Protein AF-A0A533YHL0-F1 (afdb_monomer_lite)

Foldseek 3Di:
DEEEEFEDDAECLVPPVVVVVVPDDDPVVSVVVQVVVVVVPYHYHYDYRHHPNDPVVVLVVVLVRDPDDDPPPPDD

Sequence (76 aa):
MAEILFTHSYFLSLDPKEHRAMMPYAPLGTLYAASQVRKRGHTIALFDSMFAPGAENLASSLCRHKRAGCVRRRSP

Secondary structure (DSSP, 8-state):
--EEEEE-S--GGG-HHHHHHT-----HHHHHHHHHHHHTT-EEEEE--TT-SSTHHHHHHHHHT-SS--------

Structure (mmCIF, N/CA/C/O backbone):
data_AF-A0A533YHL0-F1
#
_entry.id   AF-A0A533YHL0-F1
#
loop_
_atom_site.group_PDB
_atom_site.id
_atom_site.type_symbol
_atom_site.label_atom_id
_atom_site.label_alt_id
_atom_site.label_comp_id
_atom_site.label_asym_id
_atom_site.label_entity_id
_atom_site.label_seq_id
_atom_site.pdbx_PDB_ins_code
_atom_site.Cartn_x
_atom_site.Cartn_y
_atom_site.Cartn_z
_atom_site.occupancy
_atom_site.B_iso_or_equiv
_atom_site.auth_seq_id
_atom_site.auth_comp_id
_atom_site.auth_asym_id
_atom_site.auth_atom_id
_atom_site.pdbx_PDB_model_num
ATOM 1 N N . MET A 1 1 ? -15.924 -0.015 15.820 1.00 85.69 1 MET A N 1
ATOM 2 C CA . MET A 1 1 ? -14.505 -0.323 15.544 1.00 85.69 1 MET A CA 1
ATOM 3 C C . MET A 1 1 ? -14.453 -1.295 14.372 1.00 85.69 1 MET A C 1
ATOM 5 O O . MET A 1 1 ? -14.972 -2.394 14.512 1.00 85.69 1 MET A O 1
ATOM 9 N N . ALA A 1 2 ? -13.913 -0.884 13.222 1.00 92.56 2 ALA A N 1
ATOM 10 C CA . ALA A 1 2 ? -13.742 -1.760 12.051 1.00 92.56 2 ALA A CA 1
ATOM 11 C C . ALA A 1 2 ? -12.251 -2.027 11.809 1.00 92.56 2 ALA A C 1
ATOM 13 O O . ALA A 1 2 ? -11.430 -1.182 12.169 1.00 92.56 2 ALA A O 1
ATOM 14 N N . GLU A 1 3 ? -11.926 -3.166 11.196 1.00 93.56 3 GLU A N 1
ATOM 15 C CA . GLU A 1 3 ? -10.570 -3.499 10.747 1.00 93.56 3 GLU A CA 1
ATOM 16 C C . GLU A 1 3 ? -10.428 -3.195 9.261 1.00 93.56 3 GLU A C 1
ATOM 18 O O . GLU A 1 3 ? -11.196 -3.700 8.442 1.00 93.56 3 GLU A O 1
ATOM 23 N N . ILE A 1 4 ? -9.471 -2.336 8.918 1.00 95.06 4 ILE A N 1
ATOM 24 C CA . ILE A 1 4 ? -9.324 -1.809 7.561 1.00 95.06 4 ILE A CA 1
ATOM 25 C C . ILE A 1 4 ? -7.875 -1.992 7.109 1.00 95.06 4 ILE A C 1
ATOM 27 O O . ILE A 1 4 ? -6.949 -1.497 7.751 1.00 95.06 4 ILE A O 1
ATOM 31 N N . LEU A 1 5 ? -7.679 -2.678 5.982 1.00 95.69 5 LEU A N 1
ATOM 32 C CA . LEU A 1 5 ? -6.385 -2.787 5.312 1.00 95.69 5 LEU A CA 1
ATOM 33 C C . LEU A 1 5 ? -6.310 -1.747 4.190 1.00 95.69 5 LEU A C 1
ATOM 35 O O . LEU A 1 5 ? -7.059 -1.824 3.219 1.00 95.69 5 LEU A O 1
ATOM 39 N N . PHE A 1 6 ? -5.395 -0.792 4.319 1.00 97.25 6 PHE A N 1
ATOM 40 C CA . PHE A 1 6 ? -5.073 0.170 3.270 1.00 97.25 6 PHE A CA 1
ATOM 41 C C . PHE A 1 6 ? -4.030 -0.399 2.313 1.00 97.25 6 PHE A C 1
ATOM 43 O O . PHE A 1 6 ? -3.118 -1.111 2.728 1.00 97.25 6 PHE A O 1
ATOM 50 N N . THR A 1 7 ? -4.139 -0.043 1.036 1.00 96.31 7 THR A N 1
ATOM 51 C CA . THR A 1 7 ? -3.130 -0.325 0.013 1.00 96.31 7 THR A CA 1
ATOM 52 C C . THR A 1 7 ? -3.224 0.696 -1.125 1.00 96.31 7 THR A C 1
ATOM 54 O O . THR A 1 7 ? -4.094 1.567 -1.102 1.00 96.31 7 THR A O 1
ATOM 57 N N . HIS A 1 8 ? -2.329 0.611 -2.103 1.00 95.12 8 HIS A N 1
ATOM 58 C CA . HIS A 1 8 ? -2.418 1.309 -3.382 1.00 95.12 8 HIS A CA 1
ATOM 59 C C . HIS A 1 8 ? -2.212 0.304 -4.523 1.00 95.12 8 HIS A C 1
ATOM 61 O O . HIS A 1 8 ? -1.894 -0.857 -4.293 1.00 95.12 8 HIS A O 1
ATOM 67 N N . SER A 1 9 ? -2.468 0.725 -5.760 1.00 92.81 9 SER A N 1
ATOM 68 C CA . SER A 1 9 ? -2.504 -0.163 -6.931 1.00 92.81 9 SER A CA 1
ATOM 69 C C . SER A 1 9 ? -1.197 -0.205 -7.724 1.00 92.81 9 SER A C 1
ATOM 71 O O . SER A 1 9 ? -1.171 -0.765 -8.816 1.00 92.81 9 SER A O 1
ATOM 73 N N . TYR A 1 10 ? -0.133 0.424 -7.224 1.00 93.94 10 TYR A N 1
ATOM 74 C CA . TYR A 1 10 ? 1.103 0.608 -7.984 1.00 93.94 10 TYR A CA 1
ATOM 75 C C . TYR A 1 10 ? 2.167 -0.399 -7.550 1.00 93.94 10 TYR A C 1
ATOM 77 O O . TYR A 1 10 ? 2.576 -0.394 -6.388 1.00 93.94 10 TYR A O 1
ATOM 85 N N . PHE A 1 11 ? 2.595 -1.243 -8.486 1.00 94.44 11 PHE A N 1
ATOM 86 C CA . PHE A 1 11 ? 3.630 -2.260 -8.307 1.00 94.44 11 PHE A CA 1
ATOM 87 C C . PHE A 1 11 ? 4.801 -1.903 -9.220 1.00 94.44 11 PHE A C 1
ATOM 89 O O . PHE A 1 11 ? 4.663 -1.967 -10.442 1.00 94.44 11 PHE A O 1
ATOM 96 N N . LEU A 1 12 ? 5.948 -1.533 -8.647 1.00 94.44 12 LEU A N 1
ATOM 97 C CA . LEU A 1 12 ? 7.120 -1.113 -9.420 1.00 94.44 12 LEU A CA 1
ATOM 98 C C . LEU A 1 12 ? 7.626 -2.231 -10.341 1.00 94.44 12 LEU A C 1
ATOM 100 O O . LEU A 1 12 ? 8.120 -1.954 -11.428 1.00 94.44 12 LEU A O 1
ATOM 104 N N . SER A 1 13 ? 7.455 -3.495 -9.940 1.00 91.81 13 SER A N 1
ATOM 105 C CA . SER A 1 13 ? 7.806 -4.673 -10.745 1.00 91.81 13 SER A CA 1
ATOM 106 C C . SER A 1 13 ? 7.083 -4.731 -12.097 1.00 91.81 13 SER A C 1
ATOM 108 O O . SER A 1 13 ? 7.575 -5.381 -13.018 1.00 91.81 13 SER A O 1
ATOM 110 N N . LEU A 1 14 ? 5.941 -4.048 -12.231 1.00 92.38 14 LEU A N 1
ATOM 111 C CA . LEU A 1 14 ? 5.122 -4.031 -13.443 1.00 92.38 14 L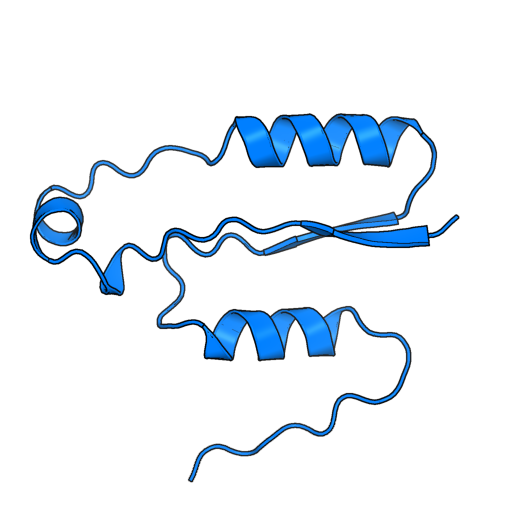EU A CA 1
ATOM 112 C C . LEU A 1 14 ? 5.432 -2.846 -14.374 1.00 92.38 14 LEU A C 1
ATOM 114 O O . LEU A 1 14 ? 4.871 -2.783 -15.466 1.00 92.38 14 LEU A O 1
ATOM 118 N N . ASP A 1 15 ? 6.333 -1.937 -13.983 1.00 93.50 15 ASP A N 1
ATOM 119 C CA . ASP A 1 15 ? 6.790 -0.816 -14.810 1.00 93.50 15 ASP A CA 1
ATOM 120 C C . ASP A 1 15 ? 8.315 -0.886 -15.015 1.00 93.50 15 ASP A C 1
ATOM 122 O O . ASP A 1 15 ? 9.084 -0.344 -14.219 1.00 93.50 15 ASP A O 1
ATOM 126 N N . PRO A 1 16 ? 8.804 -1.525 -16.097 1.00 94.31 16 PRO A N 1
ATOM 127 C CA . PRO A 1 16 ? 10.237 -1.659 -16.351 1.00 94.31 16 PRO A CA 1
ATOM 128 C C . PRO A 1 16 ? 10.981 -0.328 -16.507 1.00 94.31 16 PRO A C 1
ATOM 130 O O . PRO A 1 16 ? 12.200 -0.288 -16.336 1.00 94.31 16 PRO A O 1
ATOM 133 N N . LYS A 1 17 ? 10.290 0.750 -16.894 1.00 95.75 17 LYS A N 1
ATOM 134 C CA . LYS A 1 17 ? 10.911 2.065 -17.063 1.00 95.75 17 LYS A CA 1
ATOM 135 C C . LYS A 1 17 ? 11.169 2.680 -15.694 1.00 95.75 17 LYS A C 1
ATOM 137 O O . LYS A 1 17 ? 12.311 3.030 -15.400 1.00 95.75 17 LYS A O 1
ATOM 142 N N . GLU A 1 18 ? 10.143 2.746 -14.857 1.00 94.75 18 GLU A N 1
ATOM 143 C CA . GLU A 1 18 ? 10.253 3.302 -13.508 1.00 94.75 18 GLU A CA 1
ATOM 144 C C . GLU A 1 18 ? 11.094 2.400 -12.591 1.00 94.75 18 GLU A C 1
ATOM 146 O O . GLU A 1 18 ? 11.881 2.893 -11.783 1.00 94.75 18 GLU A O 1
ATOM 151 N N . HIS A 1 19 ? 11.043 1.078 -12.780 1.00 94.19 19 HIS A N 1
ATOM 152 C CA . HIS A 1 19 ? 11.909 0.129 -12.078 1.00 94.19 19 HIS A CA 1
ATOM 153 C C . HIS A 1 19 ? 13.395 0.348 -12.387 1.00 94.19 19 HIS A C 1
ATOM 155 O O . HIS A 1 19 ? 14.241 0.114 -11.531 1.00 94.19 19 HIS A O 1
ATOM 161 N N . ARG A 1 20 ? 13.752 0.793 -13.599 1.00 96.31 20 ARG A N 1
ATOM 162 C CA . ARG A 1 20 ? 15.139 1.191 -13.903 1.00 96.31 20 ARG A CA 1
ATOM 163 C C . ARG A 1 20 ? 15.499 2.538 -13.284 1.00 96.31 20 ARG A C 1
ATOM 165 O O . ARG A 1 20 ? 16.647 2.724 -12.899 1.00 96.31 20 ARG A O 1
ATOM 172 N N . ALA A 1 21 ? 14.542 3.461 -13.209 1.00 95.38 21 ALA A N 1
ATOM 173 C CA . ALA A 1 21 ? 14.761 4.783 -12.633 1.00 95.38 21 ALA A CA 1
ATOM 174 C C . ALA A 1 21 ? 14.957 4.734 -11.108 1.00 95.38 21 ALA A C 1
ATOM 176 O O . ALA A 1 21 ? 15.729 5.526 -10.578 1.00 95.38 21 ALA A O 1
ATOM 177 N N . MET A 1 22 ? 14.299 3.800 -10.408 1.00 94.25 22 MET A N 1
ATOM 178 C CA . MET A 1 22 ? 14.400 3.624 -8.950 1.00 94.25 22 MET A CA 1
ATOM 179 C C . MET A 1 22 ? 14.178 4.922 -8.162 1.00 94.25 22 MET A C 1
ATOM 181 O O . MET A 1 22 ? 14.849 5.195 -7.167 1.00 94.25 22 MET A O 1
ATOM 185 N N . MET A 1 23 ? 13.172 5.696 -8.570 1.00 93.88 23 MET A N 1
ATOM 186 C CA . MET A 1 23 ? 12.720 6.895 -7.860 1.00 93.88 23 MET A CA 1
ATOM 187 C C . MET A 1 23 ? 11.314 6.693 -7.267 1.00 93.88 23 MET A C 1
ATOM 189 O O . MET A 1 23 ? 10.375 7.387 -7.654 1.00 93.88 23 MET A O 1
ATOM 193 N N . PRO A 1 24 ? 11.117 5.718 -6.359 1.00 92.94 24 PRO A N 1
ATOM 194 C CA . PRO A 1 24 ? 9.822 5.484 -5.745 1.00 92.94 24 PRO A CA 1
ATOM 195 C C . PRO A 1 24 ? 9.488 6.607 -4.761 1.00 92.94 24 PRO A C 1
ATOM 197 O O . PRO A 1 24 ? 10.338 7.083 -4.007 1.00 92.94 24 PRO A O 1
ATOM 200 N N . TYR A 1 25 ? 8.214 6.981 -4.723 1.00 91.12 25 TYR A N 1
ATOM 201 C CA . TYR A 1 25 ? 7.688 7.946 -3.766 1.00 91.12 25 TYR A CA 1
ATOM 202 C C . TYR A 1 25 ? 6.771 7.251 -2.772 1.00 91.12 25 TYR A C 1
ATOM 204 O O . TYR A 1 25 ? 6.050 6.312 -3.114 1.00 91.12 25 TYR A O 1
ATOM 212 N N . ALA A 1 26 ? 6.775 7.743 -1.534 1.00 93.19 26 ALA A N 1
ATOM 213 C CA . ALA A 1 26 ? 5.853 7.254 -0.523 1.00 93.19 26 ALA A CA 1
ATOM 214 C C . ALA A 1 26 ? 4.395 7.486 -0.972 1.00 93.19 26 ALA A C 1
ATOM 216 O O . ALA A 1 26 ? 4.085 8.556 -1.511 1.00 93.19 26 ALA A O 1
ATOM 217 N N . PRO A 1 27 ? 3.468 6.546 -0.708 1.00 95.38 27 PRO A N 1
ATOM 218 C CA . PRO A 1 27 ? 2.060 6.689 -1.070 1.00 95.38 27 PRO A CA 1
ATOM 219 C C . PRO A 1 27 ? 1.345 7.653 -0.104 1.00 95.38 27 PRO A C 1
ATOM 221 O O . PRO A 1 27 ? 0.517 7.248 0.714 1.00 95.38 27 PRO A O 1
ATOM 224 N N . LEU A 1 28 ? 1.674 8.950 -0.177 1.00 96.50 28 LEU A N 1
ATOM 225 C CA . LEU A 1 28 ? 1.239 9.974 0.783 1.00 96.50 28 LEU A CA 1
ATOM 226 C C . LEU A 1 28 ? -0.285 10.043 0.918 1.00 96.50 28 LEU A C 1
ATOM 228 O O . LEU A 1 28 ? -0.793 10.101 2.034 1.00 96.50 28 LEU A O 1
ATOM 232 N N . GLY A 1 29 ? -1.025 9.969 -0.193 1.00 96.25 29 GLY A N 1
ATOM 233 C CA . GLY A 1 29 ? -2.491 9.946 -0.163 1.00 96.25 29 GLY A CA 1
ATOM 234 C C . GLY A 1 29 ? -3.044 8.773 0.655 1.00 96.25 29 GLY A C 1
ATOM 235 O O . GLY A 1 29 ? -3.903 8.966 1.519 1.00 96.25 29 GLY A O 1
ATOM 236 N N . THR A 1 30 ? -2.489 7.575 0.459 1.00 97.50 30 THR A N 1
ATOM 237 C CA . THR A 1 30 ? -2.850 6.369 1.219 1.00 97.50 30 THR A CA 1
ATOM 238 C C . THR A 1 30 ? -2.513 6.526 2.700 1.00 97.50 30 THR A C 1
ATOM 240 O O . THR A 1 30 ? -3.342 6.210 3.557 1.00 97.50 30 THR A O 1
ATOM 243 N N . LEU A 1 31 ? -1.331 7.065 3.019 1.00 97.50 31 LEU A N 1
ATOM 244 C CA . LEU A 1 31 ? -0.899 7.304 4.399 1.00 97.50 31 LEU A CA 1
ATOM 245 C C . LEU A 1 31 ? -1.789 8.329 5.113 1.00 97.50 31 LEU A C 1
ATOM 247 O O . LEU A 1 31 ? -2.181 8.112 6.263 1.00 97.50 31 LEU A O 1
ATOM 251 N N . TYR A 1 32 ? -2.166 9.414 4.434 1.00 98.00 32 TYR A N 1
ATOM 252 C CA . TYR A 1 32 ? -3.072 10.414 4.992 1.00 98.00 32 TYR A CA 1
ATOM 253 C C . TYR A 1 32 ? -4.457 9.831 5.257 1.00 98.00 32 TYR A C 1
ATOM 255 O O . TYR A 1 32 ? -4.968 9.985 6.371 1.00 98.00 32 TYR A O 1
ATOM 263 N N . ALA A 1 33 ? -5.034 9.108 4.294 1.00 97.81 33 ALA A N 1
ATOM 264 C CA . ALA A 1 33 ? -6.327 8.450 4.462 1.00 97.81 33 ALA A CA 1
ATOM 265 C C . ALA A 1 33 ? -6.312 7.462 5.642 1.00 97.81 33 ALA A C 1
ATOM 267 O O . ALA A 1 33 ? -7.177 7.535 6.521 1.00 97.81 33 ALA A O 1
ATOM 268 N N . ALA A 1 34 ? -5.281 6.614 5.726 1.00 97.94 34 ALA A N 1
ATOM 269 C CA . ALA A 1 34 ? -5.096 5.679 6.831 1.00 97.94 34 ALA A CA 1
ATOM 270 C C . ALA A 1 34 ? -4.986 6.399 8.184 1.00 97.94 34 ALA A C 1
ATOM 272 O O . ALA A 1 34 ? -5.617 5.989 9.161 1.00 97.94 34 ALA A O 1
ATOM 273 N N . SER A 1 35 ? -4.245 7.512 8.248 1.00 97.94 35 SER A N 1
ATOM 274 C CA . SER A 1 35 ? -4.096 8.300 9.478 1.00 97.94 35 SER A CA 1
ATOM 275 C C . SER A 1 35 ? -5.430 8.876 9.966 1.00 97.94 35 SER A C 1
ATOM 277 O O . SER A 1 35 ? -5.723 8.832 11.162 1.00 97.94 35 SER A O 1
ATOM 279 N N . GLN A 1 36 ? -6.265 9.370 9.047 1.00 98.44 36 GLN A N 1
ATOM 280 C CA . GLN A 1 36 ? -7.557 9.969 9.373 1.00 98.44 36 GLN A CA 1
ATOM 281 C C . GLN A 1 36 ? -8.558 8.907 9.828 1.00 98.44 36 GLN A C 1
ATOM 283 O O . GLN A 1 36 ? -9.304 9.129 10.780 1.00 98.44 36 GLN A O 1
ATOM 288 N N . VAL A 1 37 ? -8.544 7.731 9.199 1.00 98.06 37 VAL A N 1
ATOM 289 C CA . VAL A 1 37 ? -9.372 6.596 9.621 1.0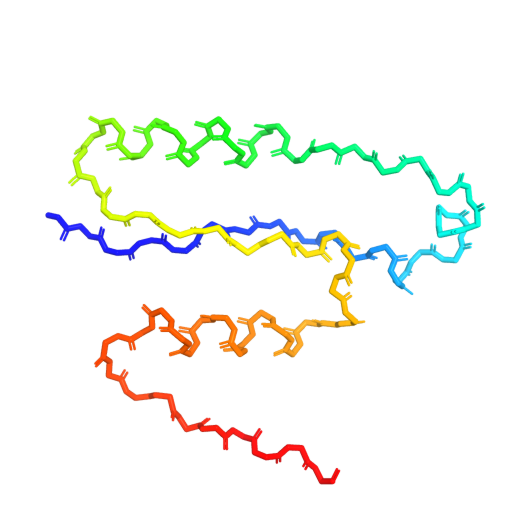0 98.06 37 VAL A CA 1
ATOM 290 C C . VAL A 1 37 ? -8.930 6.060 10.984 1.00 98.06 37 VAL A C 1
ATOM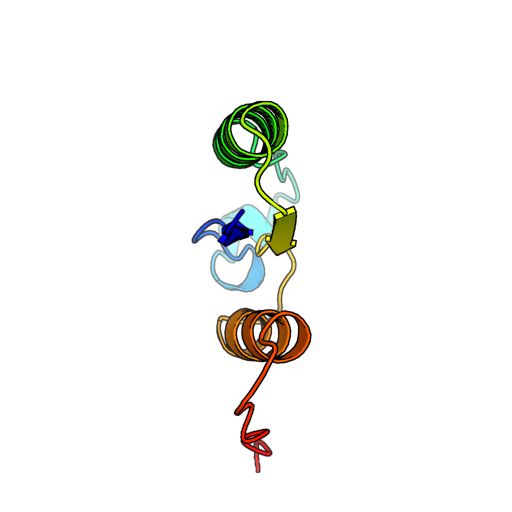 292 O O . VAL A 1 37 ? -9.779 5.814 11.839 1.00 98.06 37 VAL A O 1
ATOM 295 N N . ARG A 1 38 ? -7.620 5.997 11.255 1.00 97.62 38 ARG A N 1
ATOM 296 C CA . ARG A 1 38 ? -7.089 5.651 12.584 1.00 97.62 38 ARG A CA 1
ATOM 297 C C . ARG A 1 38 ? -7.567 6.617 13.670 1.00 97.62 38 ARG A C 1
ATOM 299 O O . ARG A 1 38 ? -8.013 6.172 14.722 1.00 97.62 38 ARG A O 1
ATOM 306 N N . LYS A 1 39 ? -7.524 7.932 13.413 1.00 98.31 39 LYS A N 1
ATOM 307 C CA . LYS A 1 39 ? -7.994 8.970 14.358 1.00 98.31 39 LYS A CA 1
ATOM 308 C C . LYS A 1 39 ? -9.478 8.843 14.711 1.00 98.31 39 LYS A C 1
ATOM 310 O O . LYS A 1 39 ? -9.872 9.250 15.795 1.00 98.31 39 LYS A O 1
ATOM 315 N N . ARG A 1 40 ? -10.295 8.261 13.827 1.00 98.06 40 ARG A N 1
ATOM 316 C CA . ARG A 1 40 ? -11.722 7.984 14.075 1.00 98.06 40 ARG A CA 1
ATOM 317 C C . ARG A 1 40 ? -11.966 6.711 14.897 1.00 98.06 40 ARG A C 1
ATOM 319 O O . ARG A 1 40 ? -13.109 6.298 15.046 1.00 98.06 40 ARG A O 1
ATOM 326 N N . GLY A 1 41 ? -10.912 6.083 15.423 1.00 97.44 41 GLY A N 1
ATOM 327 C CA . GLY A 1 41 ? -11.026 4.904 16.277 1.00 97.44 41 GLY A CA 1
ATOM 328 C C . GLY A 1 41 ? -11.302 3.618 15.502 1.00 97.44 41 GLY A C 1
ATOM 329 O O . GLY A 1 41 ? -12.055 2.780 15.987 1.00 97.44 41 GLY A O 1
ATOM 330 N N . HIS A 1 42 ? -10.731 3.470 14.301 1.00 97.31 42 HIS A N 1
ATOM 331 C CA . HIS A 1 42 ? -10.676 2.200 13.567 1.00 97.31 42 HIS A CA 1
ATOM 332 C C . HIS A 1 42 ? -9.291 1.551 13.702 1.00 97.31 42 HIS A C 1
ATOM 334 O O . HIS A 1 42 ? -8.273 2.246 13.749 1.00 97.31 42 HIS A O 1
ATOM 340 N N . THR A 1 43 ? -9.244 0.219 13.699 1.00 95.75 43 THR A N 1
ATOM 341 C CA . THR A 1 43 ? -7.996 -0.542 13.610 1.00 95.75 43 THR A CA 1
ATOM 342 C C . THR A 1 43 ? -7.569 -0.571 12.151 1.00 95.75 43 THR A C 1
ATOM 344 O O . THR A 1 43 ? -8.338 -0.987 11.283 1.00 95.75 43 THR A O 1
ATOM 347 N N . ILE A 1 44 ? -6.349 -0.121 11.872 1.00 96.38 44 ILE A N 1
ATOM 348 C CA . ILE A 1 44 ? -5.829 -0.058 10.507 1.00 96.38 44 ILE A CA 1
ATOM 349 C C . ILE A 1 44 ? -4.572 -0.903 10.363 1.00 96.38 44 ILE A C 1
ATOM 351 O O . ILE A 1 44 ? -3.767 -0.998 11.288 1.00 96.38 44 ILE A 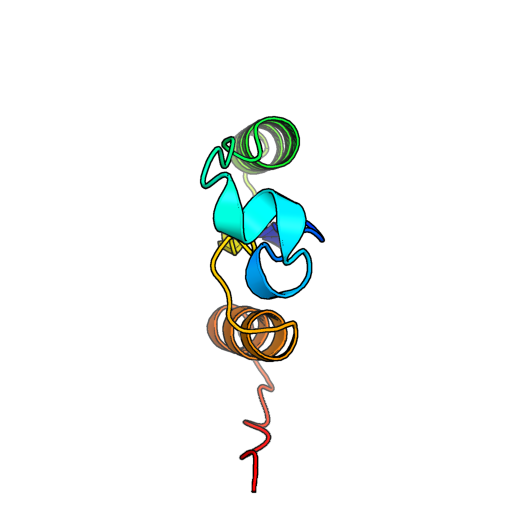O 1
ATOM 355 N N . ALA A 1 45 ? -4.396 -1.451 9.169 1.00 95.81 45 ALA A N 1
ATOM 356 C CA . ALA A 1 45 ? -3.149 -2.007 8.669 1.00 95.81 45 ALA A CA 1
ATOM 357 C C . ALA A 1 45 ? -2.839 -1.385 7.300 1.00 95.81 45 ALA A C 1
ATOM 359 O O . ALA A 1 45 ? -3.737 -0.873 6.628 1.00 95.81 45 ALA A O 1
ATOM 360 N N . LEU A 1 46 ? -1.577 -1.430 6.878 1.00 95.62 46 LEU A N 1
ATOM 361 C CA . LEU A 1 46 ? -1.132 -0.928 5.580 1.00 95.62 46 LEU A CA 1
ATOM 362 C C . LEU A 1 46 ? -0.354 -2.024 4.845 1.00 95.62 46 LEU A C 1
ATOM 364 O O . LEU A 1 46 ? 0.559 -2.623 5.409 1.00 95.62 46 LEU A O 1
ATOM 368 N N . PHE A 1 47 ? -0.706 -2.260 3.586 1.00 95.88 47 PHE A N 1
ATOM 369 C CA . PHE A 1 47 ? 0.078 -3.030 2.629 1.00 95.88 47 PHE A CA 1
ATOM 370 C C . PHE A 1 47 ? 0.576 -2.089 1.531 1.00 95.88 47 PHE A C 1
ATOM 372 O O . PHE A 1 47 ? -0.205 -1.641 0.690 1.00 95.88 47 PHE A O 1
ATOM 379 N N . ASP A 1 48 ? 1.868 -1.783 1.563 1.00 95.19 48 ASP A N 1
ATOM 380 C CA . ASP A 1 48 ? 2.555 -1.055 0.499 1.00 95.19 48 ASP A CA 1
ATOM 381 C C . ASP A 1 48 ? 2.841 -2.022 -0.661 1.00 95.19 48 ASP A C 1
ATOM 383 O O . ASP A 1 48 ? 3.502 -3.047 -0.473 1.00 95.19 48 ASP A O 1
ATOM 387 N N . SER A 1 49 ? 2.292 -1.729 -1.841 1.00 95.56 49 SER A N 1
ATOM 388 C CA . SER A 1 49 ? 2.463 -2.565 -3.032 1.00 95.56 49 SER A CA 1
ATOM 389 C C . SER A 1 49 ? 3.706 -2.202 -3.844 1.00 95.56 49 SER A C 1
ATOM 391 O O . SER A 1 49 ? 4.052 -2.955 -4.750 1.00 95.56 49 SER A O 1
ATOM 393 N N . MET A 1 50 ? 4.384 -1.087 -3.537 1.00 95.50 50 MET A N 1
ATOM 394 C CA . MET A 1 50 ? 5.454 -0.507 -4.357 1.00 95.50 50 MET A CA 1
ATOM 395 C C . MET A 1 50 ? 6.517 -1.538 -4.738 1.00 95.50 50 MET A C 1
ATOM 397 O O . MET A 1 50 ? 6.855 -1.662 -5.909 1.00 95.50 50 MET A O 1
ATOM 401 N N . PHE A 1 51 ? 6.994 -2.321 -3.770 1.00 93.75 51 PHE A N 1
ATOM 402 C CA . PHE A 1 51 ? 8.021 -3.350 -3.981 1.00 93.75 51 PHE A CA 1
ATOM 403 C C . PHE A 1 51 ? 7.486 -4.777 -3.842 1.00 93.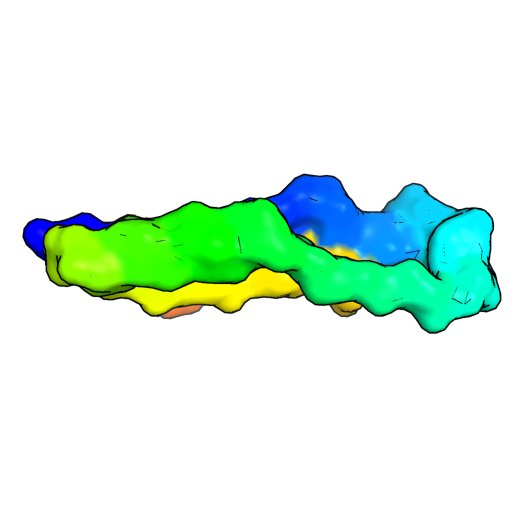75 51 PHE A C 1
ATOM 405 O O . PHE A 1 51 ? 8.258 -5.725 -3.692 1.00 93.75 51 PHE A O 1
ATOM 412 N N . ALA A 1 52 ? 6.165 -4.947 -3.843 1.00 94.06 52 ALA A N 1
ATOM 413 C CA . ALA A 1 52 ? 5.585 -6.277 -3.845 1.00 94.06 52 ALA A CA 1
ATOM 414 C C . ALA A 1 52 ? 5.834 -6.947 -5.212 1.00 94.06 52 ALA A C 1
ATOM 416 O O . ALA A 1 52 ? 5.665 -6.292 -6.241 1.00 94.06 52 ALA A O 1
ATOM 417 N N . PRO A 1 53 ? 6.198 -8.244 -5.245 1.00 88.56 53 PRO A N 1
ATOM 418 C CA . PRO A 1 53 ? 6.379 -8.983 -6.494 1.00 88.56 53 PRO A CA 1
ATOM 419 C C . PRO A 1 53 ? 5.147 -8.939 -7.407 1.00 88.56 53 PRO A C 1
ATOM 421 O O . P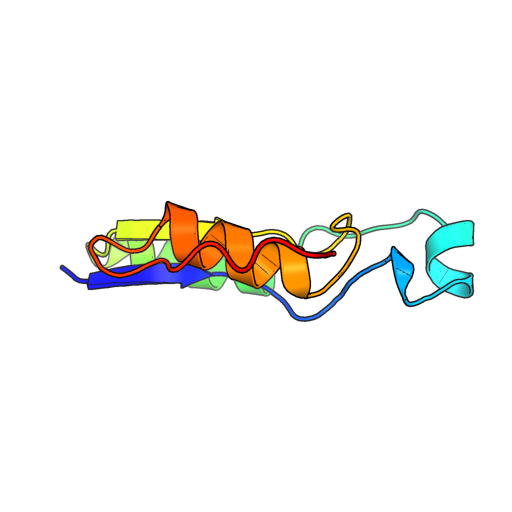RO A 1 53 ? 5.293 -8.709 -8.607 1.00 88.56 53 PRO A O 1
ATOM 424 N N . GLY A 1 54 ? 3.949 -9.074 -6.828 1.00 88.94 54 GLY A N 1
ATOM 425 C CA . GLY A 1 54 ? 2.690 -9.031 -7.562 1.00 88.94 54 GLY A CA 1
ATOM 426 C C . GLY A 1 54 ? 1.448 -8.920 -6.674 1.00 88.94 54 GLY A C 1
ATOM 427 O O . GLY A 1 54 ? 1.508 -8.822 -5.441 1.00 88.94 54 GLY A O 1
ATOM 428 N N . ALA A 1 55 ? 0.277 -8.922 -7.313 1.00 87.81 55 ALA A N 1
ATOM 429 C CA . ALA A 1 55 ? -1.017 -8.759 -6.648 1.00 87.81 55 ALA A CA 1
ATOM 430 C C . ALA A 1 55 ? -1.353 -9.915 -5.679 1.00 87.81 55 ALA A C 1
ATOM 432 O O . ALA A 1 55 ? -2.113 -9.743 -4.724 1.00 87.81 55 ALA A O 1
ATOM 433 N N . GLU A 1 56 ? -0.750 -11.087 -5.851 1.00 89.75 56 GLU A N 1
ATOM 434 C CA . GLU A 1 56 ? -0.851 -12.234 -4.947 1.00 89.75 56 GLU A CA 1
ATOM 435 C C . GLU A 1 56 ? -0.333 -11.931 -3.529 1.00 89.75 56 GLU A C 1
ATOM 437 O O . GLU A 1 56 ? -0.823 -12.482 -2.532 1.00 89.75 56 GLU A O 1
ATOM 442 N N . ASN A 1 57 ? 0.608 -10.992 -3.396 1.00 91.50 57 ASN A N 1
ATOM 443 C CA . ASN A 1 57 ? 1.106 -10.557 -2.096 1.00 91.50 57 ASN A CA 1
ATOM 444 C C . ASN A 1 57 ? 0.045 -9.760 -1.320 1.00 91.50 57 ASN A C 1
ATOM 446 O O . ASN A 1 57 ? -0.011 -9.869 -0.089 1.00 91.50 57 ASN A O 1
ATOM 450 N N . LEU A 1 58 ? -0.844 -9.037 -2.017 1.00 91.31 58 LEU A N 1
ATOM 451 C CA . LEU A 1 58 ? -1.993 -8.374 -1.396 1.00 91.31 58 LEU A CA 1
ATOM 452 C C . LEU A 1 58 ? -2.958 -9.410 -0.815 1.00 91.31 58 LEU A C 1
ATOM 454 O O . LEU A 1 58 ? -3.388 -9.256 0.326 1.00 91.31 58 LEU A O 1
ATOM 458 N N . ALA A 1 59 ? -3.244 -10.497 -1.539 1.00 89.81 59 ALA A N 1
ATOM 459 C CA . ALA A 1 59 ? -4.083 -11.582 -1.025 1.00 89.81 59 ALA A CA 1
ATOM 460 C C . ALA A 1 59 ? -3.481 -12.202 0.249 1.00 89.81 59 ALA A C 1
ATOM 462 O O . ALA A 1 59 ? -4.184 -12.403 1.241 1.00 89.81 59 ALA A O 1
ATOM 463 N N . SER A 1 60 ? -2.161 -12.412 0.263 1.00 89.81 60 SER A N 1
ATOM 464 C CA . SER A 1 60 ? -1.435 -12.873 1.454 1.00 89.81 60 SER A CA 1
ATOM 465 C C . SER A 1 60 ? -1.530 -11.879 2.618 1.00 89.81 60 SER A C 1
ATOM 467 O O . SER A 1 60 ? -1.689 -12.286 3.770 1.00 89.81 60 SER A O 1
ATOM 469 N N . SER A 1 61 ? -1.463 -10.574 2.339 1.00 91.62 61 SER A N 1
ATOM 470 C CA . SER A 1 61 ? -1.633 -9.530 3.353 1.00 91.62 61 SER A CA 1
ATOM 471 C C . SER A 1 61 ? -3.056 -9.482 3.901 1.00 91.62 61 SER A C 1
ATOM 473 O O . SER A 1 61 ? -3.242 -9.462 5.116 1.00 91.62 61 SER A O 1
ATOM 475 N N . LEU A 1 62 ? -4.061 -9.553 3.030 1.00 90.31 62 LEU A N 1
ATOM 476 C CA . LEU A 1 62 ? -5.469 -9.603 3.412 1.00 90.31 62 LEU A CA 1
ATOM 477 C C . LEU A 1 62 ? -5.745 -10.807 4.314 1.00 90.31 62 LEU A C 1
ATOM 479 O O . LEU A 1 62 ? -6.422 -10.689 5.327 1.00 90.31 62 LEU A O 1
ATOM 483 N N . CYS A 1 63 ? -5.161 -11.951 3.977 1.00 88.62 63 CYS A N 1
ATOM 484 C CA . CYS A 1 63 ? -5.215 -13.161 4.777 1.00 88.62 63 CYS A CA 1
ATOM 485 C C . CYS A 1 63 ? -4.630 -12.999 6.184 1.00 88.62 63 CYS A C 1
ATOM 487 O O . CYS A 1 63 ? -5.253 -13.440 7.144 1.00 88.62 63 CYS A O 1
ATOM 489 N N . ARG A 1 64 ? -3.459 -12.361 6.316 1.00 88.62 64 ARG A N 1
ATOM 490 C CA . ARG A 1 64 ? -2.832 -12.096 7.625 1.00 88.62 64 ARG A CA 1
ATOM 491 C C . ARG A 1 64 ? -3.680 -11.188 8.515 1.00 88.62 64 ARG A C 1
ATOM 493 O O . ARG A 1 64 ? -3.630 -11.328 9.729 1.00 88.62 64 ARG A O 1
ATOM 500 N N . HIS A 1 65 ? -4.442 -10.278 7.911 1.00 89.31 65 HIS A N 1
ATOM 501 C CA . HIS A 1 65 ? -5.250 -9.285 8.622 1.00 89.31 65 HIS A CA 1
ATOM 502 C C . HIS A 1 65 ? -6.745 -9.643 8.685 1.00 89.31 65 HIS A C 1
ATOM 504 O O . HIS A 1 65 ? -7.535 -8.854 9.193 1.00 89.31 65 HIS A O 1
ATOM 510 N N . LYS A 1 66 ? -7.158 -10.818 8.187 1.00 81.38 66 LYS A N 1
ATOM 511 C CA . LYS A 1 66 ? -8.526 -11.330 8.349 1.00 81.38 66 LYS A CA 1
ATOM 512 C C . LYS A 1 66 ? -8.630 -12.178 9.614 1.00 81.38 66 LYS A C 1
ATOM 514 O O . LYS A 1 66 ? -7.900 -13.151 9.771 1.00 81.38 66 LYS A O 1
ATOM 519 N N . ARG A 1 67 ? -9.626 -11.881 10.457 1.00 62.28 67 ARG A N 1
ATOM 520 C CA . ARG A 1 67 ? -9.946 -12.660 11.670 1.00 62.28 67 ARG A CA 1
ATOM 521 C C . ARG A 1 67 ? -10.504 -14.070 11.405 1.00 62.28 67 ARG A C 1
ATOM 523 O O . ARG A 1 67 ? -10.403 -14.913 12.287 1.00 62.28 67 ARG A O 1
ATOM 530 N N . ALA A 1 68 ? -11.065 -14.358 10.224 1.00 51.16 68 ALA A N 1
ATOM 531 C CA . ALA A 1 68 ? -11.543 -15.699 9.862 1.00 51.16 68 ALA A CA 1
ATOM 532 C C . ALA A 1 68 ? -11.502 -15.943 8.338 1.00 51.16 68 ALA A C 1
ATOM 534 O O . ALA A 1 68 ? -11.908 -15.083 7.554 1.00 51.16 68 ALA A O 1
ATOM 535 N N . GLY A 1 69 ? -11.039 -17.130 7.919 1.00 57.31 69 GLY A N 1
ATOM 536 C CA . GLY A 1 69 ? -11.273 -17.658 6.566 1.00 57.31 69 GLY A CA 1
ATOM 537 C C . GLY A 1 69 ? -10.210 -17.383 5.494 1.00 57.31 69 GLY A C 1
ATOM 538 O O . GLY A 1 69 ? -10.560 -17.254 4.322 1.00 57.31 69 GLY A O 1
ATOM 539 N N . CYS A 1 70 ? -8.920 -17.309 5.837 1.00 58.41 70 CYS A N 1
ATOM 540 C CA . CYS A 1 70 ? -7.883 -17.386 4.804 1.00 58.41 70 CYS A CA 1
ATOM 541 C C . CYS A 1 70 ? -7.634 -18.843 4.388 1.00 58.41 70 CYS A C 1
ATOM 543 O O . CYS A 1 70 ? -6.883 -19.567 5.044 1.00 58.41 70 CYS A O 1
ATOM 545 N N . VAL A 1 71 ? -8.203 -19.264 3.259 1.00 59.81 71 VAL A N 1
ATOM 546 C CA . VAL A 1 71 ? -7.693 -20.438 2.543 1.00 59.81 71 VAL A CA 1
ATOM 547 C C . VAL A 1 71 ? -6.398 -19.994 1.871 1.00 59.81 71 VAL A C 1
ATOM 549 O O . VAL A 1 71 ? -6.437 -19.272 0.874 1.00 59.81 71 VAL A O 1
ATOM 552 N N . ARG A 1 72 ? -5.241 -20.368 2.436 1.00 56.69 72 ARG A N 1
ATOM 553 C CA . ARG A 1 72 ? -3.948 -20.191 1.760 1.00 56.69 72 ARG A CA 1
ATOM 554 C C . ARG A 1 72 ? -4.030 -20.951 0.437 1.00 56.69 72 ARG A C 1
ATOM 556 O O . ARG A 1 72 ? -3.875 -22.170 0.427 1.00 56.69 72 ARG A O 1
ATOM 563 N N . ARG A 1 73 ? -4.299 -20.255 -0.671 1.00 53.28 73 ARG A N 1
ATOM 564 C CA . ARG A 1 73 ? -4.072 -20.821 -1.999 1.00 53.28 73 ARG A CA 1
ATOM 565 C C . ARG A 1 73 ? -2.568 -21.062 -2.081 1.00 53.28 73 ARG A C 1
ATOM 567 O O . ARG A 1 73 ? -1.800 -20.110 -2.159 1.00 53.28 73 ARG A O 1
ATOM 574 N N . ARG A 1 74 ? -2.147 -22.320 -1.931 1.00 47.94 74 ARG A N 1
ATOM 575 C CA . ARG A 1 74 ? -0.789 -22.726 -2.292 1.00 47.94 74 ARG A CA 1
ATOM 576 C C . ARG A 1 74 ? -0.682 -22.492 -3.796 1.00 47.94 74 ARG A C 1
ATOM 578 O O . ARG A 1 74 ? -1.468 -23.070 -4.544 1.00 47.94 74 ARG A O 1
ATOM 585 N N . SER A 1 75 ? 0.205 -21.596 -4.212 1.00 41.28 75 SER A N 1
ATOM 586 C CA . SER A 1 75 ? 0.646 -21.565 -5.605 1.00 41.28 75 SER A CA 1
ATOM 587 C C . SER A 1 75 ? 1.328 -22.908 -5.924 1.00 41.28 75 SER A C 1
ATOM 589 O O . SER A 1 75 ? 1.924 -23.478 -5.002 1.00 41.28 75 SER A O 1
ATOM 591 N N . PRO A 1 76 ? 1.168 -23.442 -7.148 1.00 48.19 76 PRO A N 1
ATOM 592 C CA . PRO A 1 76 ? 1.795 -24.696 -7.568 1.00 48.19 76 PRO A CA 1
ATOM 593 C C . PRO A 1 76 ? 3.324 -24.616 -7.561 1.00 48.19 76 PRO A C 1
ATOM 595 O O . PRO A 1 76 ? 3.859 -23.493 -7.722 1.00 48.19 76 PRO A O 1
#

pLDDT: mean 88.66, std 14.18, range [41.28, 98.44]

Radius of gyration: 14.37 Å; chains: 1; bounding box: 30×35×33 Å